Protein AF-A0A973EE34-F1 (afdb_monomer)

Nearest PDB structures (foldseek):
  8thi-assembly1_A  TM=5.415E-01  e=1.143E-03  Haemophilus influenzae Rd KW20
  8xok-assembly1_A  TM=2.326E-01  e=7.610E+00  Homo sapiens

Mean predicted aligned error: 7.91 Å

Solvent-accessible surface area (backbone atoms only — not comparable to full-atom values): 8219 Å² total; per-residue (Å²): 132,70,58,68,68,58,52,47,54,53,28,52,51,47,27,51,52,34,47,77,73,66,45,58,67,69,59,23,53,52,51,22,52,48,54,42,31,59,75,63,39,59,64,70,58,30,51,48,53,50,52,51,53,54,53,54,65,65,68,35,71,65,71,59,42,53,60,52,34,42,49,51,18,50,49,33,43,78,70,46,51,45,58,55,46,37,53,53,19,31,75,72,32,42,86,45,90,64,22,66,60,44,12,47,36,44,23,12,29,56,41,2,28,75,66,47,26,37,65,17,15,30,51,26,48,39,66,61,44,47,65,52,39,48,74,75,67,46,54,70,67,57,55,48,49,51,33,62,71,23,6,56,54,1,42,74,36,81,69,54,108

Radius of gyration: 23.91 Å; Cα contacts (8 Å, |Δi|>4): 179; chains: 1; bounding box: 55×34×61 Å

Sequence (161 aa):
MADPLNAAFVLFGIFFLLLFMGSPIAVAIVSSSLLVGIAYLPPETALFISTQKMFSGLDSFTLLAIPFFILAGDIMNKGGIAIRLIDLARLVGGRLPGSLAHTNVIANMLFGAISGSSIAAAAAVGGTMGPLQRKEGYAPDYAAAVNIASAPTGILIPPSG

pLDDT: mean 88.85, std 7.36, range [53.56, 97.0]

Foldseek 3Di:
DDDVVVLVCQLVVQLVVCVVVVHDNVCSNLVSLLVSLCVPDDPVVSVVVNVVVVVVVCVDPVVVVLVVLLVVLVCCLVVCVLVVLLVVLLVVQVVDVVSLLSSLLSSLLVCCLVSLDLSSSLNNSLVVSQVVCVVVPHDSVSSSVSSSVRNVNNCVDPPND

Structure (mmCIF, N/CA/C/O backbone):
data_AF-A0A973EE34-F1
#
_entry.id   AF-A0A973EE34-F1
#
loop_
_atom_site.group_PDB
_atom_site.id
_atom_site.type_symbol
_atom_site.label_atom_id
_atom_site.label_alt_id
_atom_site.label_comp_id
_atom_site.label_asym_id
_atom_site.label_entity_id
_atom_site.label_seq_id
_atom_site.pdbx_PDB_ins_code
_atom_site.Cartn_x
_atom_site.Cartn_y
_atom_site.Cartn_z
_atom_site.occupancy
_atom_site.B_iso_or_equiv
_atom_site.auth_seq_id
_atom_site.auth_comp_id
_atom_site.auth_asym_id
_atom_site.auth_atom_id
_atom_site.pdbx_PDB_model_num
ATOM 1 N N . MET A 1 1 ? 26.960 1.505 -36.659 1.00 53.72 1 MET A N 1
ATOM 2 C CA . MET A 1 1 ? 25.750 2.074 -36.032 1.00 53.72 1 MET A CA 1
ATOM 3 C C . MET A 1 1 ? 24.643 1.091 -36.354 1.00 53.72 1 MET A C 1
ATOM 5 O O . MET A 1 1 ? 24.417 0.864 -37.532 1.00 53.72 1 MET A O 1
ATOM 9 N N . ALA A 1 2 ? 24.127 0.356 -35.371 1.00 62.84 2 ALA A N 1
ATOM 10 C CA . ALA A 1 2 ? 23.192 -0.727 -35.660 1.00 62.84 2 ALA A CA 1
ATOM 11 C C . ALA A 1 2 ? 21.853 -0.160 -36.161 1.00 62.84 2 ALA A C 1
ATOM 13 O O . ALA A 1 2 ? 21.381 0.844 -35.626 1.00 62.84 2 ALA A O 1
ATOM 14 N N . ASP A 1 3 ? 21.269 -0.774 -37.193 1.00 82.19 3 ASP A N 1
ATOM 15 C CA . ASP A 1 3 ? 20.034 -0.275 -37.796 1.00 82.19 3 ASP A CA 1
ATOM 16 C C . ASP A 1 3 ? 18.885 -0.295 -36.773 1.00 82.19 3 ASP A C 1
ATOM 18 O O . ASP A 1 3 ? 18.581 -1.357 -36.214 1.00 82.19 3 ASP A O 1
ATOM 22 N N . PRO A 1 4 ? 18.199 0.837 -36.538 1.00 81.25 4 PRO A N 1
ATOM 23 C CA . PRO A 1 4 ? 17.138 0.926 -35.534 1.00 81.25 4 PRO A CA 1
ATOM 24 C C . PRO A 1 4 ? 15.956 -0.006 -35.835 1.00 81.25 4 PRO A C 1
ATOM 26 O O . PRO A 1 4 ? 15.305 -0.491 -34.911 1.00 81.25 4 PRO A O 1
ATOM 29 N N . LEU A 1 5 ? 15.713 -0.322 -37.113 1.00 86.25 5 LEU A N 1
ATOM 30 C CA . LEU A 1 5 ? 14.709 -1.312 -37.514 1.00 86.25 5 LEU A CA 1
ATOM 31 C C . LEU A 1 5 ? 15.061 -2.725 -37.026 1.00 86.25 5 LEU A C 1
ATOM 33 O O . LEU A 1 5 ? 14.196 -3.434 -36.517 1.00 86.25 5 LEU A O 1
ATOM 37 N N . ASN A 1 6 ? 16.331 -3.125 -37.138 1.00 89.06 6 ASN A N 1
ATOM 38 C CA . ASN A 1 6 ? 16.777 -4.449 -36.708 1.00 89.06 6 ASN A CA 1
ATOM 39 C C . ASN A 1 6 ? 16.702 -4.583 -35.184 1.00 89.06 6 ASN A C 1
ATOM 41 O O . ASN A 1 6 ? 16.224 -5.599 -34.684 1.00 89.06 6 ASN A O 1
ATOM 45 N N . ALA A 1 7 ? 17.091 -3.536 -34.448 1.00 88.44 7 ALA A N 1
ATOM 46 C CA . ALA A 1 7 ? 16.940 -3.497 -32.995 1.00 88.44 7 ALA A CA 1
ATOM 47 C C . ALA A 1 7 ? 15.472 -3.680 -32.568 1.00 88.44 7 ALA A C 1
ATOM 49 O O . ALA A 1 7 ? 15.186 -4.448 -31.650 1.00 88.44 7 ALA A O 1
ATOM 50 N N . ALA A 1 8 ? 14.532 -3.029 -33.265 1.00 90.12 8 ALA A N 1
ATOM 51 C CA . ALA A 1 8 ? 13.105 -3.151 -32.980 1.00 90.12 8 ALA A CA 1
ATOM 52 C C . ALA A 1 8 ? 12.577 -4.573 -33.231 1.00 90.12 8 ALA A C 1
ATOM 54 O O . ALA A 1 8 ? 11.881 -5.123 -32.377 1.00 90.12 8 ALA A O 1
ATOM 55 N N . PHE A 1 9 ? 12.932 -5.201 -34.357 1.00 93.56 9 PHE A N 1
ATOM 56 C CA . PHE A 1 9 ? 12.505 -6.576 -34.639 1.00 93.56 9 PHE A CA 1
ATOM 57 C C . PHE A 1 9 ?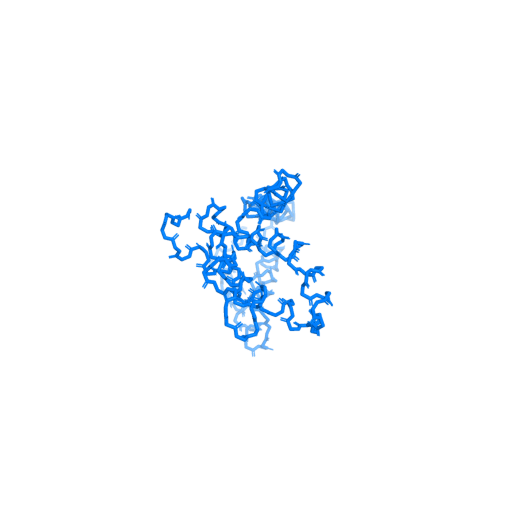 13.050 -7.580 -33.624 1.00 93.56 9 PHE A C 1
ATOM 59 O O . PHE A 1 9 ? 12.302 -8.446 -33.174 1.00 93.56 9 PHE A O 1
ATOM 66 N N . VAL A 1 10 ? 14.317 -7.447 -33.220 1.00 92.56 10 VAL A N 1
ATOM 67 C CA . VAL A 1 10 ? 14.899 -8.312 -32.185 1.00 92.56 10 VAL A CA 1
ATOM 68 C C . VAL A 1 10 ? 14.224 -8.076 -30.830 1.00 92.56 10 VAL A C 1
ATOM 70 O O . VAL A 1 10 ? 13.899 -9.043 -30.140 1.00 92.56 10 VAL A O 1
ATOM 73 N N . LEU A 1 11 ? 13.921 -6.822 -30.475 1.00 94.19 11 LEU A N 1
ATOM 74 C CA . LEU A 1 11 ? 13.219 -6.482 -29.232 1.00 94.19 11 LEU A CA 1
ATOM 75 C C . LEU A 1 11 ? 11.834 -7.120 -29.167 1.00 94.19 11 LEU A C 1
ATOM 77 O O . LEU A 1 11 ? 11.519 -7.819 -28.202 1.00 94.19 11 LEU A O 1
ATOM 81 N N . PHE A 1 12 ? 11.012 -6.894 -30.193 1.00 95.38 12 PHE A N 1
ATOM 82 C CA . PHE A 1 12 ? 9.662 -7.445 -30.241 1.00 95.38 12 PHE A CA 1
ATOM 83 C C . PHE A 1 12 ? 9.678 -8.969 -30.380 1.00 95.38 12 PHE A C 1
ATOM 85 O O . PHE A 1 12 ? 8.862 -9.636 -29.750 1.00 95.38 12 PHE A O 1
ATOM 92 N N . GLY A 1 13 ? 10.637 -9.531 -31.120 1.00 95.31 13 GLY A N 1
ATOM 93 C CA . GLY A 1 13 ? 10.824 -10.977 -31.231 1.00 95.31 13 GLY A CA 1
ATOM 94 C C . GLY A 1 13 ? 11.075 -11.639 -29.875 1.00 95.31 13 GLY A C 1
ATOM 95 O O . GLY A 1 13 ? 10.358 -12.569 -29.509 1.00 95.31 13 GLY A O 1
ATOM 96 N N . ILE A 1 14 ? 12.033 -11.124 -29.094 1.00 94.44 14 ILE A N 1
ATOM 97 C CA . ILE A 1 14 ? 12.331 -11.633 -27.744 1.00 94.44 14 ILE A CA 1
ATOM 98 C C . ILE A 1 14 ? 11.135 -11.426 -26.806 1.00 94.44 14 ILE A C 1
ATOM 100 O O . ILE A 1 14 ? 10.769 -12.334 -26.062 1.00 94.44 14 ILE A O 1
ATOM 104 N N . PHE A 1 15 ? 10.501 -10.252 -26.857 1.00 96.75 15 PHE A N 1
ATOM 105 C CA . PHE A 1 15 ? 9.341 -9.929 -26.025 1.00 96.75 15 PHE A CA 1
ATOM 106 C C . PHE A 1 15 ? 8.178 -10.908 -26.237 1.00 96.75 15 PHE A C 1
ATOM 108 O O . PHE A 1 15 ? 7.683 -11.494 -25.274 1.00 96.75 15 PHE A O 1
ATOM 115 N N . PHE A 1 16 ? 7.760 -11.125 -27.489 1.00 97.00 16 PHE A N 1
ATOM 116 C CA . PHE A 1 16 ? 6.657 -12.036 -27.789 1.00 97.00 16 PHE A CA 1
ATOM 117 C C . PHE A 1 16 ? 7.018 -13.489 -27.501 1.00 97.00 16 PHE A C 1
ATOM 119 O O . PHE A 1 16 ? 6.184 -14.219 -26.974 1.00 97.00 16 PHE A O 1
ATOM 126 N N . LEU A 1 17 ? 8.260 -13.903 -27.768 1.00 96.50 17 LEU A N 1
ATOM 127 C CA . LEU A 1 17 ? 8.727 -15.245 -27.428 1.00 96.50 17 LEU A CA 1
ATOM 128 C C . LEU A 1 17 ? 8.588 -15.517 -25.923 1.00 96.50 17 LEU A C 1
ATOM 130 O O . LEU A 1 17 ? 8.041 -16.548 -25.534 1.00 96.50 17 LEU A O 1
ATOM 134 N N . LEU A 1 18 ? 9.004 -14.574 -25.074 1.00 94.75 18 LEU A N 1
ATOM 135 C CA . LEU A 1 18 ? 8.876 -14.700 -23.619 1.00 94.75 18 LEU A CA 1
ATOM 136 C C . LEU A 1 18 ? 7.417 -14.725 -23.151 1.00 94.75 18 LEU A C 1
ATOM 138 O O . LEU A 1 18 ? 7.090 -15.480 -22.234 1.00 94.75 18 LEU A O 1
ATOM 142 N N . LEU A 1 19 ? 6.536 -13.948 -23.786 1.00 95.94 19 LEU A N 1
ATOM 143 C CA . LEU A 1 19 ? 5.099 -14.003 -23.503 1.00 95.94 19 LEU A CA 1
ATOM 144 C C . LEU A 1 19 ? 4.486 -15.353 -23.885 1.00 95.94 19 LEU A C 1
ATOM 146 O O . LEU A 1 19 ? 3.723 -15.912 -23.100 1.00 95.94 19 LEU A O 1
ATOM 150 N N . PHE A 1 20 ? 4.838 -15.909 -25.049 1.00 96.44 20 PHE A N 1
ATOM 151 C CA . PHE A 1 20 ? 4.352 -17.228 -25.470 1.00 96.44 20 PHE A CA 1
ATOM 152 C C . PHE A 1 20 ? 4.865 -18.360 -24.574 1.00 96.44 20 PHE A C 1
ATOM 154 O O . PHE A 1 20 ? 4.167 -19.353 -24.390 1.00 96.44 20 PHE A O 1
ATOM 161 N N . MET A 1 21 ? 6.040 -18.194 -23.962 1.00 95.19 21 MET A N 1
ATOM 162 C CA . MET A 1 21 ? 6.553 -19.103 -22.930 1.00 95.19 21 MET A CA 1
ATOM 163 C C . MET A 1 21 ? 5.853 -18.951 -21.566 1.00 95.19 21 MET A C 1
ATOM 165 O O . MET A 1 21 ? 6.183 -19.679 -20.633 1.00 95.19 21 MET A O 1
ATOM 169 N N . GLY A 1 22 ? 4.896 -18.026 -21.427 1.00 92.19 22 GLY A N 1
ATOM 170 C CA . GLY A 1 22 ? 4.142 -17.805 -20.190 1.00 92.19 22 GLY A CA 1
ATOM 171 C C . GLY A 1 22 ? 4.873 -16.958 -19.145 1.00 92.19 22 GLY A C 1
ATOM 172 O O . GLY A 1 22 ? 4.494 -16.971 -17.974 1.00 92.19 22 GLY A O 1
ATOM 173 N N . SER A 1 23 ? 5.920 -16.225 -19.536 1.00 92.94 23 SER A N 1
ATOM 174 C CA . SER A 1 23 ? 6.630 -15.319 -18.627 1.00 92.94 23 SER A CA 1
ATOM 175 C C . SER A 1 23 ? 5.735 -14.141 -18.206 1.00 92.94 23 SER A C 1
ATOM 177 O O . SER A 1 23 ? 4.994 -13.613 -19.043 1.00 92.94 23 SER A O 1
ATOM 179 N N . PRO A 1 24 ? 5.806 -13.664 -16.945 1.00 94.94 24 PRO A N 1
ATOM 180 C CA . PRO A 1 24 ? 5.137 -12.433 -16.540 1.00 94.94 24 PRO A CA 1
ATOM 181 C C . PRO A 1 24 ? 5.512 -11.259 -17.455 1.00 94.94 24 PRO A C 1
ATOM 183 O O . PRO A 1 24 ? 6.688 -11.050 -17.756 1.00 94.94 24 PRO A O 1
ATOM 186 N N . ILE A 1 25 ? 4.524 -10.442 -17.843 1.00 93.00 25 ILE A N 1
ATOM 187 C CA . ILE A 1 25 ? 4.699 -9.335 -18.806 1.00 93.00 25 ILE A CA 1
ATOM 188 C C . ILE A 1 25 ? 5.861 -8.413 -18.405 1.00 93.00 25 ILE A C 1
ATOM 190 O O . ILE A 1 25 ? 6.675 -8.038 -19.246 1.00 93.00 25 ILE A O 1
ATOM 194 N N . ALA A 1 26 ? 5.989 -8.096 -17.113 1.00 91.69 26 ALA A N 1
ATOM 195 C CA . ALA A 1 26 ? 7.075 -7.262 -16.599 1.00 91.69 26 ALA A CA 1
ATOM 196 C C . ALA A 1 26 ? 8.468 -7.853 -16.885 1.00 91.69 26 ALA A C 1
ATOM 198 O O . ALA A 1 26 ? 9.372 -7.132 -17.305 1.00 91.69 26 ALA A O 1
ATOM 199 N N . VAL A 1 27 ? 8.635 -9.169 -16.713 1.00 92.19 27 VAL A N 1
ATOM 200 C CA . VAL A 1 27 ? 9.900 -9.866 -16.988 1.00 92.19 27 VAL A CA 1
ATOM 201 C C . VAL A 1 27 ? 10.200 -9.832 -18.483 1.00 92.19 27 VAL A C 1
ATOM 203 O O . VAL A 1 27 ? 11.337 -9.555 -18.863 1.00 92.19 27 VAL A O 1
ATOM 206 N N . ALA A 1 28 ? 9.188 -10.045 -19.331 1.00 94.50 28 ALA A N 1
ATOM 207 C CA . ALA A 1 28 ? 9.335 -9.976 -20.783 1.00 94.50 28 ALA A CA 1
ATOM 208 C C . ALA A 1 28 ? 9.797 -8.586 -21.257 1.00 94.50 28 ALA A C 1
ATOM 210 O O . ALA A 1 28 ? 10.724 -8.502 -22.057 1.00 94.50 28 ALA A O 1
ATOM 211 N N . ILE A 1 29 ? 9.210 -7.505 -20.725 1.00 91.94 29 ILE A N 1
ATOM 212 C CA . ILE A 1 29 ? 9.590 -6.120 -21.061 1.00 91.94 29 ILE A CA 1
ATOM 213 C C . ILE A 1 29 ? 11.032 -5.822 -20.640 1.00 91.94 29 ILE A C 1
ATOM 215 O O . ILE A 1 29 ? 11.808 -5.282 -21.430 1.00 91.94 29 ILE A O 1
ATOM 219 N N . VAL A 1 30 ? 11.396 -6.151 -19.395 1.00 91.06 30 VAL A N 1
ATOM 220 C CA . VAL A 1 30 ? 12.723 -5.827 -18.851 1.00 91.06 30 VAL A CA 1
ATOM 221 C C . VAL A 1 30 ? 13.808 -6.588 -19.600 1.00 91.06 30 VAL A C 1
ATOM 223 O O . VAL A 1 30 ? 14.781 -5.989 -20.047 1.00 91.06 30 VAL A O 1
ATOM 226 N N . SER A 1 31 ? 13.636 -7.896 -19.772 1.00 91.12 31 SER A N 1
ATOM 227 C CA . SER A 1 31 ? 14.644 -8.740 -20.416 1.00 91.12 31 SER A CA 1
ATOM 228 C C . SER A 1 31 ? 14.806 -8.436 -21.906 1.00 91.12 31 SER A C 1
ATOM 230 O O . SER A 1 31 ? 15.945 -8.329 -22.356 1.00 91.12 31 SER A O 1
ATOM 232 N N . SER A 1 32 ? 13.722 -8.215 -22.663 1.00 93.12 32 SER A N 1
ATOM 233 C CA . SER A 1 32 ? 13.832 -7.841 -24.082 1.00 93.12 32 SER A CA 1
ATOM 234 C C . SER A 1 32 ? 14.539 -6.495 -24.262 1.00 93.12 32 SER A C 1
ATOM 236 O O . SER A 1 32 ? 15.424 -6.368 -25.109 1.00 93.12 32 SER A O 1
ATOM 238 N N . SER A 1 33 ? 14.213 -5.516 -23.415 1.00 90.38 33 SER A N 1
ATOM 239 C CA . SER A 1 33 ? 14.815 -4.180 -23.452 1.00 90.38 33 SER A CA 1
ATOM 240 C C . SER A 1 33 ? 16.292 -4.206 -23.054 1.00 90.38 33 SER A C 1
ATOM 242 O O . SER A 1 33 ? 17.111 -3.543 -23.689 1.00 90.38 33 SER A O 1
ATOM 244 N N . LEU A 1 34 ? 16.656 -4.994 -22.035 1.00 89.44 34 LEU A N 1
ATOM 245 C CA . LEU A 1 34 ? 18.035 -5.106 -21.556 1.00 89.44 34 LEU A CA 1
ATOM 246 C C . LEU A 1 34 ? 18.927 -5.843 -22.565 1.00 89.44 34 LEU A C 1
ATOM 248 O O . LEU A 1 34 ? 20.032 -5.388 -22.851 1.00 89.44 34 LEU A O 1
ATOM 252 N N . LEU A 1 35 ? 18.441 -6.951 -23.138 1.00 89.56 35 LEU A N 1
ATOM 253 C CA . LEU A 1 35 ? 19.187 -7.745 -24.121 1.00 89.56 35 LEU A CA 1
ATOM 254 C C . LEU A 1 35 ? 19.477 -6.942 -25.392 1.00 89.56 35 LEU A C 1
ATOM 256 O O . LEU A 1 35 ? 20.602 -6.958 -25.888 1.00 89.56 35 LEU A O 1
ATOM 260 N N . VAL A 1 36 ? 18.491 -6.193 -25.888 1.00 90.88 36 VAL A N 1
ATOM 261 C CA . VAL A 1 36 ? 18.685 -5.312 -27.047 1.00 90.88 36 VAL A CA 1
ATOM 262 C C . VAL A 1 36 ? 19.560 -4.116 -26.690 1.00 90.88 36 VAL A C 1
ATOM 264 O O . VAL A 1 36 ? 20.435 -3.758 -27.473 1.00 90.88 36 VAL A O 1
ATOM 267 N N . GLY A 1 37 ? 19.397 -3.544 -25.494 1.00 87.94 37 GLY A N 1
ATOM 268 C CA . GLY A 1 37 ? 20.261 -2.477 -24.992 1.00 87.94 37 GLY A CA 1
ATOM 269 C C . GLY A 1 37 ? 21.736 -2.881 -24.962 1.00 87.94 37 GLY A C 1
ATOM 270 O O . GLY A 1 37 ? 22.575 -2.141 -25.458 1.00 87.94 37 GLY A O 1
ATOM 271 N N . ILE A 1 38 ? 22.058 -4.075 -24.459 1.00 87.19 38 ILE A N 1
ATOM 272 C CA . ILE A 1 38 ? 23.439 -4.585 -24.410 1.00 87.19 38 ILE A CA 1
ATOM 273 C C . ILE A 1 38 ? 23.982 -4.894 -25.814 1.00 87.19 38 ILE A C 1
ATOM 275 O O . ILE A 1 38 ? 25.158 -4.661 -26.077 1.00 87.19 38 ILE A O 1
ATOM 279 N N . ALA A 1 39 ? 23.151 -5.424 -26.714 1.00 87.12 39 ALA A N 1
ATOM 280 C CA . ALA A 1 39 ? 23.602 -5.854 -28.038 1.00 87.12 39 ALA A CA 1
ATOM 281 C C . ALA A 1 39 ? 23.735 -4.709 -29.062 1.00 87.12 39 ALA A C 1
ATOM 283 O O . ALA A 1 39 ? 24.547 -4.812 -29.981 1.00 87.12 39 ALA A O 1
ATOM 284 N N . TYR A 1 40 ? 22.946 -3.635 -28.932 1.00 87.44 40 TYR A N 1
ATOM 285 C CA . TYR A 1 40 ? 22.830 -2.584 -29.956 1.00 87.44 40 TYR A CA 1
ATOM 286 C C . TYR A 1 40 ? 23.339 -1.203 -29.514 1.00 87.44 40 TYR A C 1
ATOM 288 O O . TYR A 1 40 ? 23.546 -0.345 -30.377 1.00 87.44 40 TYR A O 1
ATOM 296 N N . LEU A 1 41 ? 23.560 -0.961 -28.214 1.00 85.25 41 LEU A N 1
ATOM 297 C CA . LEU A 1 41 ? 24.151 0.284 -27.705 1.00 85.25 41 LEU A CA 1
ATOM 298 C C . LEU A 1 41 ? 25.584 0.054 -27.193 1.00 85.25 41 LEU A C 1
ATOM 300 O O . LEU A 1 41 ? 25.921 -1.052 -26.772 1.00 85.25 41 LEU A O 1
ATOM 304 N N . PRO A 1 42 ? 26.428 1.105 -27.162 1.00 88.38 42 PRO A N 1
ATOM 305 C CA . PRO A 1 42 ? 27.690 1.063 -26.433 1.00 88.38 42 PRO A CA 1
ATOM 306 C C . PRO A 1 42 ? 27.454 0.651 -24.968 1.00 88.38 42 PRO A C 1
ATOM 308 O O . PRO A 1 42 ? 26.510 1.166 -24.356 1.00 88.38 42 PRO A O 1
ATOM 311 N N . PRO A 1 43 ? 28.295 -0.221 -24.377 1.00 83.44 43 PRO A N 1
ATOM 312 C CA . PRO A 1 43 ? 28.082 -0.750 -23.025 1.00 83.44 43 PRO A CA 1
ATOM 313 C C . PRO A 1 43 ? 27.893 0.340 -21.965 1.00 83.44 43 PRO A C 1
ATOM 315 O O . PRO A 1 43 ? 27.025 0.242 -21.102 1.00 83.44 43 PRO A O 1
ATOM 318 N N . GLU A 1 44 ? 28.664 1.418 -22.072 1.00 85.81 44 GLU A N 1
ATOM 319 C CA . GLU A 1 44 ? 28.587 2.594 -21.205 1.00 85.81 44 GLU A CA 1
ATOM 320 C C . GLU A 1 44 ? 27.247 3.336 -21.313 1.00 85.81 44 GLU A C 1
ATOM 322 O O . GLU A 1 44 ? 26.644 3.685 -20.298 1.00 85.81 44 GLU A O 1
ATOM 327 N N . THR A 1 45 ? 26.712 3.497 -22.526 1.00 85.75 45 THR A N 1
ATOM 328 C CA . THR A 1 45 ? 25.396 4.110 -22.754 1.00 85.75 45 THR A CA 1
ATOM 329 C C . THR A 1 45 ? 24.261 3.193 -22.294 1.00 85.75 45 THR A C 1
ATOM 331 O O . THR A 1 45 ? 23.315 3.656 -21.658 1.00 85.75 45 THR A O 1
ATOM 334 N N . ALA A 1 46 ? 24.359 1.890 -22.571 1.00 84.56 46 ALA A N 1
ATOM 335 C CA . ALA A 1 46 ? 23.363 0.899 -22.170 1.00 84.56 46 ALA A CA 1
ATOM 336 C C . ALA A 1 46 ? 23.240 0.801 -20.640 1.00 84.56 46 ALA A C 1
ATOM 338 O O . ALA A 1 46 ? 22.128 0.824 -20.103 1.00 84.56 46 ALA A O 1
ATOM 339 N N . LEU A 1 47 ? 24.373 0.754 -19.930 1.00 85.19 47 LEU A N 1
ATOM 340 C CA . LEU A 1 47 ? 24.415 0.735 -18.466 1.00 85.19 47 LEU A CA 1
ATOM 341 C C . LEU A 1 47 ? 23.897 2.041 -17.863 1.00 85.19 47 LEU A C 1
ATOM 343 O O . LEU A 1 47 ? 23.117 2.003 -16.908 1.00 85.19 47 LEU A O 1
ATOM 347 N N . PHE A 1 48 ? 24.277 3.187 -18.435 1.00 88.25 48 PHE A N 1
ATOM 348 C CA . PHE A 1 48 ? 23.815 4.491 -17.967 1.00 88.25 48 PHE A CA 1
ATOM 349 C C . PHE A 1 48 ? 22.293 4.638 -18.093 1.00 88.25 48 PHE A C 1
ATOM 351 O O . PHE A 1 48 ? 21.626 4.947 -17.107 1.00 88.25 48 PHE A O 1
ATOM 358 N N . ILE A 1 49 ? 21.725 4.343 -19.269 1.00 87.44 49 ILE A N 1
ATOM 359 C CA . ILE A 1 49 ? 20.275 4.437 -19.509 1.00 87.44 49 ILE A CA 1
ATOM 360 C C . ILE A 1 49 ? 19.508 3.450 -18.624 1.00 87.44 49 ILE A C 1
ATOM 362 O O . ILE A 1 49 ? 18.489 3.820 -18.039 1.00 87.44 49 ILE A O 1
ATOM 366 N N . SER A 1 50 ? 19.997 2.213 -18.491 1.00 86.00 50 SER A N 1
ATOM 367 C CA . SER A 1 50 ? 19.356 1.196 -17.645 1.00 86.00 50 SER A CA 1
ATOM 368 C C . SER A 1 50 ? 19.312 1.645 -16.186 1.00 86.00 50 SER A C 1
ATOM 370 O O . SER A 1 50 ? 18.248 1.642 -15.568 1.00 86.00 50 SER A O 1
ATOM 372 N N . THR A 1 51 ? 20.441 2.128 -15.663 1.00 87.06 51 THR A N 1
ATOM 373 C CA . THR A 1 51 ? 20.543 2.65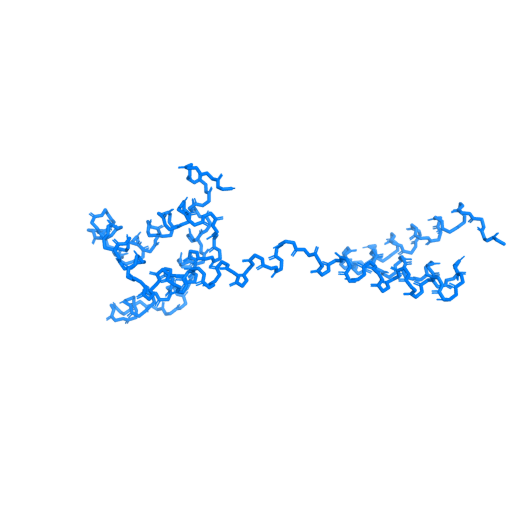1 -14.296 1.00 87.06 51 THR A CA 1
ATOM 374 C C . THR A 1 51 ? 19.621 3.854 -14.105 1.00 87.06 51 THR A C 1
ATOM 376 O O . THR A 1 51 ? 18.821 3.877 -13.173 1.00 87.06 51 THR A O 1
ATOM 379 N N . GLN A 1 52 ? 19.647 4.823 -15.024 1.00 88.75 52 GLN A N 1
ATOM 380 C CA . GLN A 1 52 ? 18.789 6.007 -14.966 1.00 88.75 52 GLN A CA 1
ATOM 381 C C . GLN A 1 52 ? 17.298 5.643 -14.962 1.00 88.75 52 GLN A C 1
ATOM 383 O O . GLN A 1 52 ? 16.530 6.215 -14.190 1.00 88.75 52 GLN A O 1
ATOM 388 N N . LYS A 1 53 ? 16.873 4.685 -15.795 1.00 85.75 53 LYS A N 1
ATOM 389 C CA . LYS A 1 53 ? 15.477 4.228 -15.845 1.00 85.75 53 LYS A CA 1
ATOM 390 C C . LYS A 1 53 ? 15.064 3.482 -14.580 1.00 85.75 53 LYS A C 1
ATOM 392 O O . LYS A 1 53 ? 13.944 3.686 -14.120 1.00 85.75 53 LYS A O 1
ATOM 397 N N . MET A 1 54 ? 15.957 2.690 -13.987 1.00 84.38 54 MET A N 1
ATOM 398 C CA . MET A 1 54 ? 15.712 2.056 -12.688 1.00 84.38 54 MET A CA 1
ATOM 399 C C . MET A 1 54 ? 15.538 3.102 -11.580 1.00 84.38 54 MET A C 1
ATOM 401 O O . MET A 1 54 ? 14.558 3.041 -10.844 1.00 84.38 54 MET A O 1
ATOM 405 N N . PHE A 1 55 ? 16.427 4.098 -11.500 1.00 85.31 55 PHE A N 1
ATOM 406 C CA . PHE A 1 55 ? 16.325 5.174 -10.506 1.00 85.31 55 PHE A CA 1
ATOM 407 C C . PHE A 1 55 ? 15.089 6.054 -10.711 1.00 85.31 55 PHE A C 1
ATOM 409 O O . PHE A 1 55 ? 14.382 6.341 -9.752 1.00 85.31 55 PHE A O 1
ATOM 416 N N . SER A 1 56 ? 14.771 6.423 -11.952 1.00 84.31 56 SER A N 1
ATOM 417 C CA . SER A 1 56 ? 13.554 7.182 -12.262 1.00 84.31 56 SER A CA 1
ATOM 418 C C . SER A 1 56 ? 12.276 6.401 -11.936 1.00 84.31 56 SER A C 1
ATOM 420 O O . SER A 1 56 ? 11.265 7.017 -11.627 1.00 84.31 56 SER A O 1
ATOM 422 N N . GLY A 1 57 ? 12.306 5.064 -11.981 1.00 76.31 57 GLY A N 1
ATOM 423 C CA . GLY A 1 57 ? 11.187 4.231 -11.534 1.00 76.31 57 GLY A CA 1
ATOM 424 C C . GLY A 1 57 ? 10.987 4.239 -10.014 1.00 76.31 57 GLY A C 1
ATOM 425 O O . GLY A 1 57 ? 9.865 4.054 -9.546 1.00 76.31 57 GLY A O 1
ATOM 426 N N . LEU A 1 58 ? 12.056 4.472 -9.245 1.00 79.06 58 LEU A N 1
ATOM 427 C CA 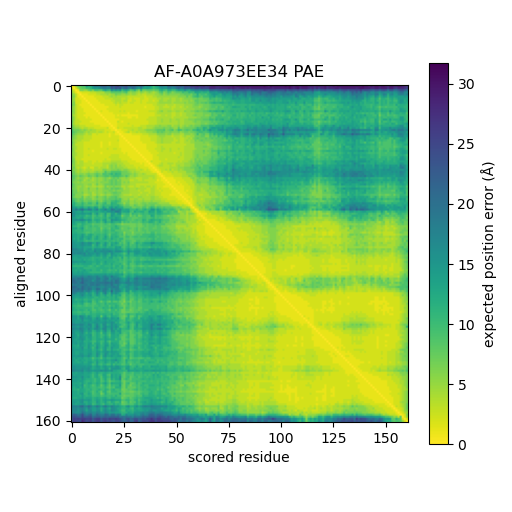. LEU A 1 58 ? 11.993 4.647 -7.790 1.00 79.06 58 LEU A CA 1
ATOM 428 C C . LEU A 1 58 ? 11.538 6.056 -7.393 1.00 79.06 58 LEU A C 1
ATOM 430 O O . LEU A 1 58 ? 10.988 6.234 -6.307 1.00 79.06 58 LEU A O 1
ATOM 434 N N . ASP A 1 59 ? 11.720 7.038 -8.274 1.00 75.25 59 ASP A N 1
ATOM 435 C CA . ASP A 1 59 ? 11.221 8.406 -8.115 1.00 75.25 59 ASP A CA 1
ATOM 436 C C . ASP A 1 59 ? 9.715 8.488 -8.427 1.00 75.25 59 ASP A C 1
ATOM 438 O O . ASP A 1 59 ? 9.256 9.157 -9.352 1.00 75.25 59 ASP A O 1
ATOM 442 N N . SER A 1 60 ? 8.927 7.713 -7.680 1.00 73.06 60 SER A N 1
ATOM 443 C CA . SER A 1 60 ? 7.472 7.678 -7.781 1.00 73.06 60 SER A CA 1
ATOM 444 C C . SER A 1 60 ? 6.851 8.323 -6.552 1.00 73.06 60 SER A C 1
ATOM 446 O O . SER A 1 60 ? 7.098 7.897 -5.419 1.00 73.06 60 SER A O 1
ATOM 448 N N . PHE A 1 61 ? 5.954 9.287 -6.780 1.00 74.81 61 PHE A N 1
ATOM 449 C CA . PHE A 1 61 ? 5.117 9.880 -5.734 1.00 74.81 61 PHE A CA 1
ATOM 450 C C . PHE A 1 61 ? 4.439 8.804 -4.875 1.00 74.81 61 PHE A C 1
ATOM 452 O O . PHE A 1 61 ? 4.319 8.972 -3.669 1.00 74.81 61 PHE A O 1
ATOM 459 N N . THR A 1 62 ? 4.073 7.659 -5.460 1.00 77.12 62 THR A N 1
ATOM 460 C CA . THR A 1 62 ? 3.453 6.538 -4.745 1.00 77.12 62 THR A CA 1
ATOM 461 C C . THR A 1 62 ? 4.366 5.930 -3.678 1.00 77.12 62 THR A C 1
ATOM 463 O O . THR A 1 62 ? 3.898 5.644 -2.576 1.00 77.12 62 THR A O 1
ATOM 466 N N . LEU A 1 63 ? 5.661 5.744 -3.969 1.00 82.06 63 LEU A N 1
ATOM 467 C CA . LEU A 1 63 ? 6.614 5.154 -3.018 1.00 82.06 63 LEU A CA 1
ATOM 468 C C . LEU A 1 63 ? 6.836 6.060 -1.806 1.00 82.06 63 LEU A C 1
ATOM 470 O O . LEU A 1 63 ? 6.966 5.563 -0.690 1.00 82.06 63 LEU A O 1
ATOM 474 N N . LEU A 1 64 ? 6.827 7.376 -2.021 1.00 84.12 64 LEU A N 1
ATOM 475 C CA . LEU A 1 64 ? 6.894 8.377 -0.960 1.00 84.12 64 LEU A CA 1
ATOM 476 C C . LEU A 1 64 ? 5.543 8.539 -0.238 1.00 84.12 64 LEU A C 1
ATOM 478 O O . LEU A 1 64 ? 5.504 8.727 0.976 1.00 84.12 64 LEU A O 1
ATOM 482 N N . ALA A 1 65 ? 4.426 8.400 -0.949 1.00 83.12 65 ALA A N 1
ATOM 483 C CA . ALA A 1 65 ? 3.086 8.544 -0.393 1.00 83.12 65 ALA A CA 1
ATOM 484 C C . ALA A 1 65 ? 2.749 7.455 0.636 1.00 83.12 65 ALA A C 1
ATOM 486 O O . ALA A 1 65 ? 2.184 7.775 1.677 1.00 83.12 65 ALA A O 1
ATOM 487 N N . ILE A 1 66 ? 3.117 6.187 0.400 1.00 85.50 66 ILE A N 1
ATOM 488 C CA . ILE A 1 66 ? 2.846 5.075 1.335 1.00 85.50 66 ILE A CA 1
ATOM 489 C C . ILE A 1 66 ? 3.339 5.373 2.769 1.00 85.50 66 ILE A C 1
ATOM 491 O O . ILE A 1 66 ? 2.513 5.346 3.686 1.00 85.50 66 ILE A O 1
ATOM 495 N N . PRO A 1 67 ? 4.630 5.678 3.014 1.00 88.00 67 PRO A N 1
ATOM 496 C CA . PRO A 1 67 ? 5.122 5.944 4.362 1.00 88.00 67 PRO A CA 1
ATOM 497 C C . PRO A 1 67 ? 4.516 7.212 4.969 1.00 88.00 67 PRO A C 1
ATOM 499 O O . PRO A 1 67 ? 4.187 7.201 6.153 1.00 88.00 67 PRO A O 1
ATOM 502 N N . PHE A 1 68 ? 4.301 8.277 4.189 1.00 88.25 68 PHE A N 1
ATOM 503 C CA . PHE A 1 68 ? 3.661 9.490 4.708 1.00 88.25 68 PHE A CA 1
ATOM 504 C C . PHE A 1 68 ? 2.190 9.277 5.072 1.00 88.25 68 PHE A C 1
ATOM 506 O O . PHE A 1 68 ? 1.737 9.800 6.088 1.00 88.25 68 PHE A O 1
ATOM 513 N N . PHE A 1 69 ? 1.454 8.465 4.314 1.00 86.44 69 PHE A N 1
ATOM 514 C CA . PHE A 1 69 ? 0.076 8.100 4.633 1.00 86.44 69 PHE A CA 1
ATOM 515 C C . PHE A 1 69 ? -0.020 7.215 5.877 1.00 86.44 69 PHE A C 1
ATOM 517 O O . PHE A 1 69 ? -0.898 7.430 6.713 1.00 86.44 69 PHE A O 1
ATOM 524 N N . ILE A 1 70 ? 0.905 6.267 6.046 1.00 86.56 70 ILE A N 1
ATOM 525 C CA . ILE A 1 70 ? 1.000 5.467 7.275 1.00 86.56 70 ILE A CA 1
ATOM 526 C C . ILE A 1 70 ? 1.335 6.368 8.469 1.00 86.56 70 ILE A C 1
ATOM 528 O O . ILE A 1 70 ? 0.689 6.265 9.511 1.00 86.56 70 ILE A O 1
ATOM 532 N N . LEU A 1 71 ? 2.297 7.282 8.314 1.00 89.75 71 LEU A N 1
ATOM 533 C CA . LEU A 1 71 ? 2.669 8.239 9.356 1.00 89.75 71 LEU A CA 1
ATOM 534 C C . LEU A 1 71 ? 1.494 9.150 9.732 1.00 89.75 71 LEU A C 1
ATOM 536 O O . LEU A 1 71 ? 1.234 9.350 10.915 1.00 89.75 71 LEU A O 1
ATOM 540 N N . ALA A 1 72 ? 0.754 9.669 8.750 1.00 86.19 72 ALA A N 1
ATOM 541 C CA . ALA A 1 72 ? -0.453 10.453 8.994 1.00 86.19 72 ALA A CA 1
ATOM 542 C C . ALA A 1 72 ? -1.499 9.638 9.772 1.00 86.19 72 ALA A C 1
ATOM 544 O O . ALA A 1 72 ? -2.063 10.138 10.745 1.00 86.19 72 ALA A O 1
ATOM 545 N N . GLY A 1 73 ? -1.700 8.368 9.406 1.00 84.31 73 GLY A N 1
ATOM 546 C CA . GLY A 1 73 ? -2.561 7.445 10.145 1.00 84.31 73 GLY A CA 1
ATOM 547 C C . GLY A 1 73 ? -2.124 7.249 11.602 1.00 84.31 73 GLY A C 1
ATOM 548 O O . GLY A 1 73 ? -2.952 7.321 12.511 1.00 84.31 73 GLY A O 1
ATOM 549 N N . ASP A 1 74 ? -0.824 7.076 11.848 1.00 86.94 74 ASP A N 1
ATOM 550 C CA . ASP A 1 74 ? -0.267 6.940 13.201 1.00 86.94 74 ASP A CA 1
ATOM 551 C C . ASP A 1 74 ? -0.412 8.230 14.030 1.00 86.94 74 ASP A C 1
ATOM 553 O O . ASP A 1 74 ? -0.789 8.180 15.204 1.00 86.94 74 ASP A O 1
ATOM 557 N N . ILE A 1 75 ? -0.208 9.402 13.416 1.00 89.38 75 ILE A N 1
ATOM 558 C CA . ILE A 1 75 ? -0.462 10.703 14.053 1.00 89.38 75 ILE A CA 1
ATOM 559 C C . ILE A 1 75 ? -1.942 10.834 14.430 1.00 89.38 7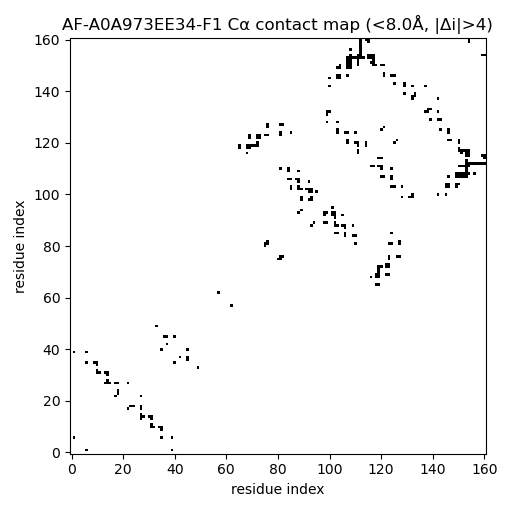5 ILE A C 1
ATOM 561 O O . ILE A 1 75 ? -2.252 11.245 15.547 1.00 89.38 75 ILE A O 1
ATOM 565 N N . MET A 1 76 ? -2.868 10.449 13.547 1.00 87.44 76 MET A N 1
ATOM 566 C CA . MET A 1 76 ? -4.308 10.488 13.829 1.00 87.44 76 MET A CA 1
ATOM 567 C C . MET A 1 76 ? -4.718 9.517 14.945 1.00 87.44 76 MET A C 1
ATOM 569 O O . MET A 1 76 ? -5.598 9.851 15.745 1.00 87.44 76 MET A O 1
ATOM 573 N N . ASN A 1 77 ? -4.073 8.349 15.035 1.00 85.88 77 A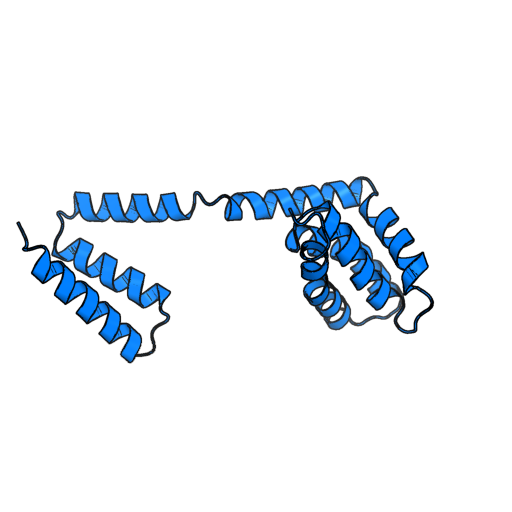SN A N 1
ATOM 574 C CA . ASN A 1 77 ? -4.247 7.410 16.145 1.00 85.88 77 ASN A CA 1
ATOM 575 C C . ASN A 1 77 ? -3.777 8.024 17.469 1.00 85.88 77 ASN A C 1
ATOM 577 O O . ASN A 1 77 ? -4.550 8.091 18.426 1.00 85.88 77 ASN A O 1
ATOM 581 N N . LYS A 1 78 ? -2.537 8.527 17.521 1.00 87.69 78 LYS A N 1
ATOM 582 C CA . LYS A 1 78 ? -1.952 9.125 18.736 1.00 87.69 78 LYS A CA 1
ATOM 583 C C . LYS A 1 78 ? -2.647 10.420 19.158 1.00 87.69 78 LYS A C 1
ATOM 585 O O . LYS A 1 78 ? -2.784 10.676 20.349 1.00 87.69 78 LYS A O 1
ATOM 590 N N . GLY A 1 79 ? -3.123 11.209 18.199 1.00 88.94 79 GLY A N 1
ATOM 591 C CA . GLY A 1 79 ? -3.904 12.426 18.432 1.00 88.94 79 GLY A CA 1
ATOM 592 C C . GLY A 1 79 ? -5.360 12.172 18.840 1.00 88.94 79 GLY A C 1
ATOM 593 O O . GLY A 1 79 ? -6.088 13.120 19.126 1.00 88.94 79 GLY A O 1
ATOM 594 N N . GLY A 1 80 ? -5.812 10.913 18.857 1.00 88.00 80 GLY A N 1
ATOM 595 C CA . GLY A 1 80 ? -7.169 10.540 19.259 1.00 88.00 80 GLY A CA 1
ATOM 596 C C . GLY A 1 80 ? -8.254 10.860 18.224 1.00 88.00 80 GLY A C 1
ATOM 597 O O . GLY A 1 80 ? -9.440 10.764 18.533 1.00 88.00 80 GLY A O 1
ATOM 598 N N . ILE A 1 81 ? -7.891 11.226 16.993 1.00 89.44 81 ILE A N 1
ATOM 599 C CA . ILE A 1 81 ? -8.863 11.450 15.912 1.00 89.44 81 ILE A CA 1
ATOM 600 C C . ILE A 1 81 ? -9.474 10.114 15.484 1.00 89.44 81 ILE A C 1
ATOM 602 O O . ILE A 1 81 ? -10.692 10.009 15.352 1.00 89.44 81 ILE A O 1
ATOM 606 N N . ALA A 1 82 ? -8.645 9.078 15.333 1.00 87.81 82 ALA A N 1
ATOM 607 C CA . ALA A 1 82 ? -9.104 7.763 14.897 1.00 87.81 82 ALA A CA 1
ATOM 608 C C . ALA A 1 82 ? -10.141 7.156 15.856 1.00 87.81 82 ALA A C 1
ATOM 610 O O . ALA A 1 82 ? -11.177 6.671 15.409 1.00 87.81 82 ALA A O 1
ATOM 611 N N . ILE A 1 83 ? -9.911 7.247 17.174 1.00 89.56 83 ILE A N 1
ATOM 612 C CA . ILE A 1 83 ? -10.867 6.736 18.166 1.00 89.56 83 ILE A CA 1
ATOM 613 C C . ILE A 1 83 ? -12.187 7.519 18.136 1.00 89.56 83 ILE A C 1
ATOM 615 O O . ILE A 1 83 ? -13.246 6.906 18.147 1.00 89.56 83 ILE A O 1
ATOM 619 N N . ARG A 1 84 ? -12.149 8.851 17.971 1.00 91.94 84 ARG A N 1
ATOM 620 C CA . ARG A 1 84 ? -13.365 9.677 17.846 1.00 91.94 84 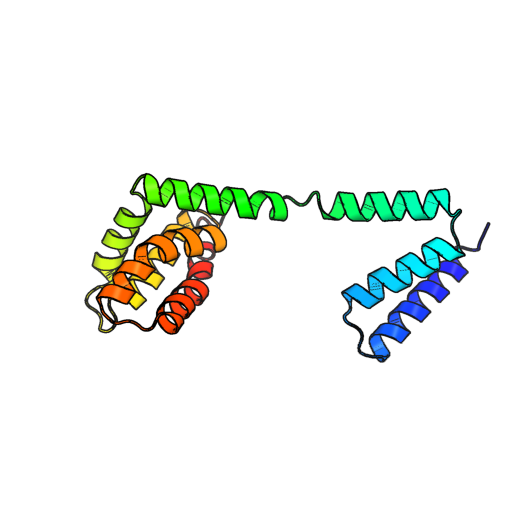ARG A CA 1
ATOM 621 C C . ARG A 1 84 ? -14.187 9.320 16.607 1.00 91.94 84 ARG A C 1
ATOM 623 O O . ARG A 1 84 ? -15.413 9.298 16.674 1.00 91.94 84 ARG A O 1
ATOM 630 N N . LEU A 1 85 ? -13.528 9.028 15.483 1.00 90.88 85 LEU A N 1
ATOM 631 C CA . LEU A 1 85 ? -14.199 8.563 14.264 1.00 90.88 85 LEU A CA 1
ATOM 632 C C . LEU A 1 85 ? -14.801 7.166 14.442 1.00 90.88 85 LEU A C 1
ATOM 634 O O . LEU A 1 85 ? -15.905 6.913 13.965 1.00 90.88 85 LEU A O 1
ATOM 638 N N . ILE A 1 86 ? -14.110 6.275 15.153 1.00 91.69 86 ILE A N 1
ATOM 639 C CA . ILE A 1 86 ? -14.630 4.949 15.500 1.00 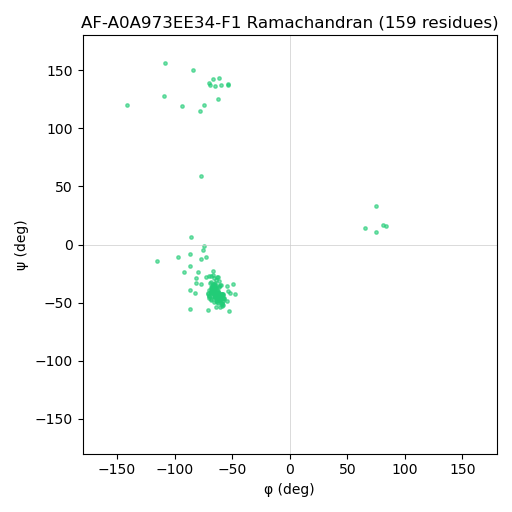91.69 86 ILE A CA 1
ATOM 640 C C . ILE A 1 86 ? -15.852 5.062 16.414 1.00 91.69 86 ILE A C 1
ATOM 642 O O . ILE A 1 86 ? -16.846 4.380 16.176 1.00 91.69 86 ILE A O 1
ATOM 646 N N . ASP A 1 87 ? -15.820 5.937 17.416 1.00 93.06 87 ASP A N 1
ATOM 647 C CA . ASP A 1 87 ? -16.959 6.166 18.305 1.00 93.06 87 ASP A CA 1
ATOM 648 C C . ASP A 1 87 ? -18.164 6.707 17.526 1.00 93.06 87 ASP A C 1
ATOM 650 O O . ASP A 1 87 ? -19.282 6.221 17.699 1.00 93.06 87 ASP A O 1
ATOM 654 N N . LEU A 1 88 ? -17.934 7.633 16.588 1.00 93.38 88 LEU A N 1
ATOM 655 C CA . LEU A 1 88 ? -18.968 8.111 15.669 1.00 93.38 88 LEU A CA 1
ATOM 656 C C . LEU A 1 88 ? -19.531 6.973 14.804 1.00 93.38 88 LEU A C 1
ATOM 658 O O . LEU A 1 88 ? -20.747 6.809 14.708 1.00 93.38 88 LEU A O 1
ATOM 662 N N . ALA A 1 89 ? -18.664 6.148 14.213 1.00 93.56 89 ALA A N 1
ATOM 663 C CA . ALA A 1 89 ? -19.069 4.983 13.431 1.00 93.56 89 ALA A CA 1
ATOM 664 C C . ALA A 1 89 ? -19.884 3.984 14.269 1.00 93.56 89 ALA A C 1
ATOM 666 O O . ALA A 1 89 ? -20.841 3.382 13.773 1.00 93.56 89 ALA A O 1
ATOM 667 N N . ARG A 1 90 ? -19.551 3.842 15.556 1.00 92.06 90 ARG A N 1
ATOM 668 C CA . ARG A 1 90 ? -20.238 2.949 16.492 1.00 92.06 90 ARG A CA 1
ATOM 669 C C . ARG A 1 90 ? -21.648 3.433 16.811 1.00 92.06 90 ARG A C 1
ATOM 671 O O . ARG A 1 90 ? -22.535 2.602 16.983 1.00 92.06 90 ARG A O 1
ATOM 678 N N . LEU A 1 91 ? -21.887 4.745 16.837 1.00 92.94 91 LEU A N 1
ATOM 679 C CA . LEU A 1 91 ? -23.242 5.292 16.983 1.00 92.94 91 LEU A CA 1
ATOM 680 C C . LEU A 1 91 ? -24.158 4.880 15.820 1.00 92.94 91 LEU A C 1
ATOM 682 O O . LEU A 1 91 ? -25.355 4.690 16.028 1.00 92.94 91 LEU A O 1
ATOM 686 N N . VAL A 1 92 ? -23.595 4.703 14.621 1.00 91.00 92 VAL A N 1
ATOM 687 C CA . VAL A 1 92 ? -24.339 4.323 13.412 1.00 91.00 92 VAL A CA 1
ATOM 688 C C . VAL A 1 92 ? -24.483 2.803 13.293 1.00 91.00 92 VAL A C 1
ATOM 690 O O . VAL A 1 92 ? -25.595 2.291 13.187 1.00 91.00 92 VAL A O 1
ATOM 693 N N . GLY A 1 93 ? -23.369 2.064 13.320 1.00 85.25 93 GLY A N 1
ATOM 694 C CA . GLY A 1 93 ? -23.341 0.619 13.051 1.00 85.25 93 GLY A CA 1
ATOM 695 C C . GLY A 1 93 ? -23.359 -0.282 14.288 1.00 85.25 93 GLY A C 1
ATOM 696 O O . GLY A 1 93 ? -23.532 -1.493 14.164 1.00 85.25 93 GLY A O 1
ATOM 697 N N . GLY A 1 94 ? -23.187 0.270 15.491 1.00 87.12 94 GLY A N 1
ATOM 698 C CA . GLY A 1 94 ? -22.916 -0.510 16.703 1.00 87.12 94 GLY A CA 1
ATOM 699 C C . GLY A 1 94 ? -24.102 -1.297 17.268 1.00 87.12 94 GLY A C 1
ATOM 700 O O . GLY A 1 94 ? -23.905 -2.122 18.155 1.00 87.12 94 GLY A O 1
ATOM 701 N N . ARG A 1 95 ? -25.325 -1.062 16.776 1.00 88.31 95 ARG A N 1
ATOM 702 C CA . ARG A 1 95 ? -26.545 -1.766 17.226 1.00 88.31 95 ARG A CA 1
ATOM 703 C C . ARG A 1 95 ? -26.789 -3.083 16.482 1.00 88.31 95 ARG A C 1
ATOM 705 O O . ARG A 1 95 ? -27.696 -3.823 16.851 1.00 88.31 95 ARG A O 1
ATOM 712 N N . LEU A 1 96 ? -26.013 -3.356 15.434 1.00 89.31 96 LEU A N 1
ATOM 713 C CA . LEU A 1 96 ? -26.122 -4.566 14.624 1.00 89.31 96 LEU A CA 1
ATOM 714 C C . LEU A 1 96 ? -25.346 -5.733 15.265 1.00 89.31 96 LEU A C 1
ATOM 716 O O . LEU A 1 96 ? -24.336 -5.497 15.936 1.00 89.31 96 LEU A O 1
ATOM 720 N N . PRO A 1 97 ? -25.773 -6.995 15.059 1.00 85.06 97 PRO A N 1
ATOM 721 C CA . PRO A 1 97 ? -24.958 -8.155 15.415 1.00 85.06 97 PRO A CA 1
ATOM 722 C C . PRO A 1 97 ? -23.633 -8.106 14.639 1.00 85.06 97 PRO A C 1
ATOM 724 O O . PRO A 1 97 ? -23.615 -7.759 13.463 1.00 85.06 97 PRO A O 1
ATOM 727 N N . GLY A 1 98 ? -22.510 -8.408 15.294 1.00 87.62 98 GLY A N 1
ATOM 728 C CA . GLY A 1 98 ? -21.190 -8.143 14.703 1.00 87.62 98 GLY A CA 1
ATOM 729 C C . GLY A 1 98 ? -20.815 -6.652 14.719 1.00 87.62 98 GLY A C 1
ATOM 730 O O . GLY A 1 98 ? -20.162 -6.155 13.801 1.00 87.62 98 GLY A O 1
ATOM 731 N N . SER A 1 99 ? -21.259 -5.926 15.749 1.00 91.56 99 SER A N 1
ATOM 732 C CA . SER A 1 99 ? -21.186 -4.465 15.881 1.00 91.56 99 SER A CA 1
ATOM 733 C C . SER A 1 99 ? -19.815 -3.865 15.554 1.00 91.56 99 SER A C 1
ATOM 735 O O . SER A 1 99 ? -19.743 -2.859 14.846 1.00 91.56 99 SER A O 1
ATOM 737 N N . LEU A 1 100 ? -18.714 -4.478 16.002 1.00 92.69 100 LEU A N 1
ATOM 738 C CA . LEU A 1 100 ? -17.361 -3.990 15.722 1.00 92.69 100 LEU A CA 1
ATOM 739 C C . LEU A 1 100 ? -16.924 -4.206 14.272 1.00 92.69 100 LEU A C 1
ATOM 741 O O . LEU A 1 100 ? -16.113 -3.431 13.771 1.00 92.69 100 LEU A O 1
ATOM 745 N N . ALA A 1 101 ? -17.443 -5.217 13.574 1.00 93.88 101 ALA A N 1
ATOM 746 C CA . ALA A 1 101 ? -17.173 -5.395 12.148 1.00 93.88 101 ALA A CA 1
ATOM 747 C C . ALA A 1 101 ? -17.870 -4.305 11.325 1.00 93.88 101 ALA A C 1
ATOM 749 O O . ALA A 1 101 ? -17.232 -3.649 10.507 1.00 93.88 101 ALA A O 1
ATOM 750 N N . HIS A 1 102 ? -19.146 -4.029 11.607 1.00 94.56 102 HIS A N 1
ATOM 751 C CA . HIS A 1 102 ? -19.867 -2.926 10.963 1.00 94.56 102 HIS A CA 1
ATOM 752 C C . HIS A 1 102 ? -19.264 -1.560 11.303 1.00 94.56 102 HIS A C 1
ATOM 754 O O . HIS A 1 102 ? -19.105 -0.713 10.427 1.00 94.56 102 HIS A O 1
ATOM 760 N N . THR A 1 103 ? -18.864 -1.367 12.561 1.00 94.81 103 THR A N 1
ATOM 761 C CA . THR A 1 103 ? -18.167 -0.150 12.994 1.00 94.81 103 THR A CA 1
ATOM 762 C C . THR A 1 103 ? -16.835 0.008 12.263 1.00 94.81 103 THR A C 1
ATOM 764 O O . THR A 1 103 ? -16.519 1.115 11.848 1.00 94.81 103 THR A O 1
ATOM 767 N N . ASN A 1 104 ? -16.074 -1.074 12.054 1.00 94.75 104 ASN A N 1
ATOM 768 C CA . ASN A 1 104 ? -14.835 -1.048 11.273 1.00 94.75 104 ASN A CA 1
ATOM 769 C C . ASN A 1 104 ? -15.091 -0.550 9.842 1.00 94.75 104 ASN A C 1
ATOM 771 O O . ASN A 1 104 ? -14.423 0.380 9.399 1.00 94.75 104 ASN A O 1
ATOM 775 N N . VAL A 1 105 ? -16.108 -1.097 9.167 1.00 95.00 105 VAL A N 1
ATOM 776 C CA . VAL A 1 105 ? -16.467 -0.691 7.800 1.00 95.00 105 VAL A CA 1
ATOM 777 C C . VAL A 1 105 ? -16.795 0.801 7.735 1.00 95.00 105 VAL A C 1
ATOM 779 O O . VAL A 1 105 ? -16.222 1.524 6.925 1.00 95.00 105 VAL A O 1
ATOM 782 N N . ILE A 1 106 ? -17.672 1.282 8.620 1.00 94.62 106 ILE A N 1
ATOM 783 C CA . ILE A 1 106 ? -18.085 2.693 8.645 1.00 94.62 106 ILE A CA 1
ATOM 784 C C . ILE A 1 106 ? -16.914 3.602 9.050 1.00 94.62 106 ILE A C 1
ATOM 786 O O . ILE A 1 106 ? -16.745 4.684 8.493 1.00 94.62 106 ILE A O 1
ATOM 790 N N . ALA A 1 107 ? -16.066 3.171 9.984 1.00 94.31 107 ALA A N 1
ATOM 791 C CA . ALA A 1 107 ? -14.876 3.921 10.372 1.00 94.31 107 ALA A CA 1
ATOM 792 C C . ALA A 1 107 ? -13.885 4.040 9.206 1.00 94.31 107 ALA A C 1
ATOM 794 O O . ALA A 1 107 ? -13.367 5.128 8.974 1.00 94.31 107 ALA A O 1
ATOM 795 N N . ASN A 1 108 ? -13.666 2.970 8.435 1.00 94.50 108 ASN A N 1
ATOM 796 C CA . ASN A 1 108 ? -12.832 2.998 7.231 1.00 94.50 108 ASN A CA 1
ATOM 797 C C . ASN A 1 108 ? -13.420 3.888 6.130 1.00 94.50 108 ASN A C 1
ATOM 799 O O . ASN A 1 108 ? -12.669 4.598 5.463 1.00 94.50 108 ASN A O 1
ATOM 803 N N . MET A 1 109 ? -14.747 3.917 5.983 1.00 93.44 109 MET A N 1
ATOM 804 C CA . MET A 1 109 ? -15.431 4.860 5.095 1.00 93.44 109 MET A CA 1
ATOM 805 C C . MET A 1 109 ? -15.133 6.313 5.486 1.00 93.44 109 MET A C 1
ATOM 807 O O . MET A 1 109 ? -14.661 7.090 4.660 1.00 93.44 109 MET A O 1
ATOM 811 N N . LEU A 1 110 ? -15.347 6.670 6.756 1.00 92.19 110 LEU A N 1
ATOM 812 C CA . LEU A 1 110 ? -15.125 8.029 7.260 1.00 92.19 110 LEU A CA 1
ATOM 813 C C . LEU A 1 110 ? -13.648 8.430 7.205 1.00 92.19 110 LEU A C 1
ATOM 815 O O . LEU A 1 110 ? -13.308 9.523 6.759 1.00 92.19 110 LEU A O 1
ATOM 819 N N . PHE A 1 111 ? -12.761 7.542 7.650 1.00 90.94 111 PHE A N 1
ATOM 820 C CA . PHE A 1 111 ? -11.330 7.810 7.685 1.00 90.94 111 PHE A CA 1
ATOM 821 C C . PHE A 1 111 ? -10.757 7.917 6.271 1.00 90.94 111 PHE A C 1
ATOM 823 O O . PHE A 1 111 ? -9.989 8.835 5.989 1.00 90.94 111 PHE A O 1
ATOM 830 N N . GLY A 1 112 ? -11.137 7.011 5.367 1.00 89.94 112 GLY A N 1
ATOM 831 C CA . GLY A 1 112 ? -10.695 7.040 3.975 1.00 89.94 112 GLY A CA 1
ATOM 832 C C . GLY A 1 112 ? -11.193 8.275 3.221 1.00 89.94 112 GLY A C 1
ATOM 833 O O . GLY A 1 112 ? -10.412 8.850 2.473 1.00 89.94 112 GLY A O 1
ATOM 834 N N . ALA A 1 113 ? -12.420 8.740 3.484 1.00 89.31 113 ALA A N 1
ATOM 835 C CA . ALA A 1 113 ? -12.954 9.967 2.881 1.00 89.31 113 ALA A CA 1
ATOM 836 C C . ALA A 1 113 ? -12.182 11.225 3.315 1.00 89.31 113 ALA A C 1
ATOM 838 O O . ALA A 1 113 ? -11.996 12.150 2.534 1.00 89.31 113 ALA A O 1
ATOM 839 N N . ILE A 1 114 ? -11.706 11.263 4.564 1.00 86.69 114 ILE A N 1
ATOM 840 C CA . ILE A 1 114 ? -10.940 12.403 5.095 1.00 86.69 114 ILE A CA 1
ATOM 841 C C . ILE A 1 114 ? -9.464 12.329 4.681 1.00 86.69 114 ILE A C 1
ATOM 843 O O . ILE A 1 114 ? -8.847 13.345 4.374 1.00 86.69 114 ILE A O 1
ATOM 847 N N . SER A 1 115 ? -8.878 11.131 4.724 1.00 84.94 115 SER A N 1
ATOM 848 C CA . SER A 1 115 ? -7.444 10.918 4.480 1.00 84.94 115 SER A CA 1
ATOM 849 C C . SER A 1 115 ? -7.078 10.731 3.008 1.00 84.94 115 SER A C 1
ATOM 851 O O . SER A 1 115 ? -5.899 10.832 2.674 1.00 84.94 115 SER A O 1
ATOM 853 N N . GLY A 1 116 ? -8.047 10.406 2.144 1.00 85.88 116 GLY A N 1
ATOM 854 C CA . GLY A 1 116 ? -7.824 10.111 0.726 1.00 85.88 116 GLY A CA 1
ATOM 855 C C . GLY A 1 116 ? -6.986 8.852 0.467 1.00 85.88 116 GLY A C 1
ATOM 856 O O . GLY A 1 116 ? -6.487 8.665 -0.638 1.00 85.88 116 GLY A O 1
ATOM 857 N N . SER A 1 117 ? -6.778 7.990 1.471 1.00 87.56 117 SER A N 1
ATOM 858 C CA . SER A 1 117 ? -5.853 6.856 1.370 1.00 87.56 117 SER A CA 1
ATOM 859 C C . SER A 1 117 ? -6.384 5.603 2.056 1.00 87.56 117 SER A C 1
ATOM 861 O O . SER A 1 117 ? -6.566 5.557 3.274 1.00 87.56 117 SER A O 1
ATOM 863 N N . SER A 1 118 ? -6.555 4.530 1.279 1.00 90.00 118 SER A N 1
ATOM 864 C CA . SER A 1 118 ? -6.958 3.218 1.799 1.00 90.00 118 SER A CA 1
ATOM 865 C C . SER A 1 118 ? -5.890 2.618 2.704 1.00 90.00 118 SER A C 1
ATOM 867 O O . SER A 1 118 ? -6.206 1.942 3.676 1.00 90.00 118 SER A O 1
ATOM 869 N N . ILE A 1 119 ? -4.613 2.873 2.409 1.00 88.56 119 ILE A N 1
ATOM 870 C CA . ILE A 1 119 ? -3.501 2.344 3.205 1.00 88.56 119 ILE A CA 1
ATOM 871 C C . ILE A 1 119 ? -3.456 3.056 4.562 1.00 88.56 119 ILE A C 1
ATOM 873 O O . ILE A 1 119 ? -3.324 2.391 5.591 1.00 88.56 119 ILE A O 1
ATOM 877 N N . ALA A 1 120 ? -3.637 4.385 4.582 1.00 89.12 120 ALA A N 1
ATOM 878 C CA . ALA A 1 120 ? -3.744 5.148 5.827 1.00 89.12 120 ALA A CA 1
ATOM 879 C C . ALA A 1 120 ? -4.937 4.683 6.669 1.00 89.12 120 ALA A C 1
ATOM 881 O O . ALA A 1 120 ? -4.781 4.438 7.864 1.00 89.12 120 ALA A O 1
ATOM 882 N N . ALA A 1 121 ? -6.110 4.527 6.043 1.00 91.94 121 ALA A N 1
ATOM 883 C CA . ALA A 1 121 ? -7.323 4.070 6.713 1.00 91.94 121 ALA A CA 1
ATOM 884 C C . ALA A 1 121 ? -7.139 2.676 7.327 1.00 91.94 121 ALA A C 1
ATOM 886 O O . ALA A 1 121 ? -7.343 2.509 8.529 1.00 91.94 121 ALA A O 1
ATOM 887 N N . ALA A 1 122 ? -6.636 1.711 6.548 1.00 92.69 122 ALA A N 1
ATOM 888 C CA . ALA A 1 122 ? -6.378 0.359 7.030 1.00 92.69 122 ALA A CA 1
ATOM 889 C C . ALA A 1 122 ? -5.412 0.343 8.225 1.00 92.69 122 ALA A C 1
ATOM 891 O O . ALA A 1 122 ? -5.654 -0.381 9.194 1.00 92.69 122 ALA A O 1
ATOM 892 N N . ALA A 1 123 ? -4.337 1.134 8.176 1.00 90.38 123 ALA A N 1
ATOM 893 C CA . ALA A 1 123 ? -3.361 1.218 9.259 1.00 90.38 123 ALA A CA 1
ATOM 894 C C . ALA A 1 123 ? -3.951 1.879 10.516 1.00 90.38 123 ALA A C 1
ATOM 896 O O . ALA A 1 123 ? -3.804 1.354 11.623 1.00 90.38 123 ALA A O 1
ATOM 897 N N . ALA A 1 124 ? -4.650 3.004 10.355 1.00 90.88 124 ALA A N 1
ATOM 898 C CA . ALA A 1 124 ? -5.194 3.766 11.471 1.00 90.88 124 ALA A CA 1
ATOM 899 C C . ALA A 1 124 ? -6.363 3.041 12.152 1.00 90.88 124 ALA A C 1
ATOM 901 O O . ALA A 1 124 ? -6.311 2.733 13.349 1.00 90.88 124 ALA A O 1
ATOM 902 N N . VAL A 1 125 ? -7.392 2.699 11.370 1.00 94.12 125 VAL A N 1
ATOM 903 C CA . VAL A 1 125 ? -8.591 2.005 11.851 1.00 94.12 125 VAL A CA 1
ATOM 904 C C . VAL A 1 125 ? -8.226 0.610 12.334 1.00 94.12 125 VAL A C 1
ATOM 906 O O . VAL A 1 125 ? -8.621 0.238 13.434 1.00 94.12 125 VAL A O 1
ATOM 909 N N . GLY A 1 126 ? -7.411 -0.139 11.586 1.00 92.56 126 GLY A N 1
ATOM 910 C CA . GLY A 1 126 ? -6.956 -1.470 11.989 1.00 92.56 126 GLY A CA 1
ATOM 911 C C . GLY A 1 126 ? -6.151 -1.461 13.290 1.00 92.56 126 GLY A C 1
ATOM 912 O O . GLY A 1 126 ? -6.389 -2.301 14.160 1.00 92.56 126 GLY A O 1
ATOM 913 N N . GLY A 1 127 ? -5.257 -0.482 13.466 1.00 90.06 127 GLY A N 1
ATOM 914 C CA . GLY A 1 127 ? -4.461 -0.324 14.686 1.00 90.06 127 GLY A CA 1
ATOM 915 C C . GLY A 1 127 ? -5.309 -0.074 15.935 1.00 90.06 127 GLY A C 1
ATOM 916 O O . GLY A 1 127 ? -5.005 -0.604 17.004 1.00 90.06 127 GLY A O 1
ATOM 917 N N . THR A 1 128 ? -6.409 0.669 15.796 1.00 90.75 128 THR A N 1
ATOM 918 C CA . THR A 1 128 ? -7.313 0.976 16.916 1.00 90.75 128 THR A CA 1
ATOM 919 C C . THR A 1 128 ? -8.381 -0.105 17.123 1.00 90.75 128 THR A C 1
ATOM 921 O O . THR A 1 128 ? -8.694 -0.478 18.254 1.00 90.75 128 THR A O 1
ATOM 924 N N . MET A 1 129 ? -8.930 -0.651 16.038 1.00 92.44 129 MET A N 1
ATOM 925 C CA . MET A 1 129 ? -10.040 -1.601 16.060 1.00 92.44 129 MET A CA 1
ATOM 926 C C . MET A 1 129 ? -9.595 -3.035 16.361 1.00 92.44 129 MET A C 1
ATOM 928 O O . MET A 1 129 ? -10.317 -3.762 17.038 1.00 92.44 129 MET A O 1
ATOM 932 N N . GLY A 1 130 ? -8.401 -3.446 15.924 1.00 92.44 130 GLY A N 1
ATOM 933 C CA . GLY A 1 130 ? -7.883 -4.799 16.148 1.00 92.44 130 GLY A CA 1
ATOM 934 C C . GLY A 1 130 ? -7.865 -5.217 17.629 1.00 92.44 130 GLY A C 1
ATOM 935 O O . GLY A 1 130 ? -8.387 -6.284 17.962 1.00 92.44 130 GLY A O 1
ATOM 936 N N . PRO A 1 131 ? -7.339 -4.389 18.555 1.00 91.56 131 PRO A N 1
ATOM 937 C CA . PRO A 1 131 ? -7.411 -4.664 19.991 1.00 91.56 131 PRO A CA 1
ATOM 938 C C . PRO A 1 131 ? -8.843 -4.742 20.539 1.00 91.56 131 PRO A C 1
ATOM 940 O O . PRO A 1 131 ? -9.105 -5.558 21.422 1.00 91.56 131 PRO A O 1
ATOM 943 N N . LEU A 1 132 ? -9.769 -3.916 20.035 1.00 91.19 132 LEU A N 1
ATOM 944 C CA . LEU A 1 132 ? -11.179 -3.922 20.448 1.00 91.19 132 LEU A CA 1
ATOM 945 C C . LEU A 1 132 ? -11.885 -5.202 19.985 1.00 91.19 132 LEU A C 1
ATOM 947 O O . LEU A 1 132 ? -12.501 -5.893 20.791 1.00 91.19 132 LEU A O 1
ATOM 951 N N . GLN A 1 133 ? -11.715 -5.565 18.714 1.00 94.31 133 GLN A N 1
ATOM 952 C CA . GLN A 1 133 ? -12.248 -6.792 18.119 1.00 94.31 133 GLN A CA 1
ATOM 953 C C . GLN A 1 133 ? -11.712 -8.037 18.832 1.00 94.31 133 GLN A C 1
ATOM 955 O O . GLN A 1 133 ? -12.481 -8.933 19.172 1.00 94.31 133 GLN A O 1
ATOM 960 N N . ARG A 1 134 ? -10.415 -8.072 19.162 1.00 93.81 134 ARG A N 1
ATOM 961 C CA . ARG A 1 134 ? -9.834 -9.182 19.931 1.00 93.81 134 ARG A CA 1
ATOM 962 C C . 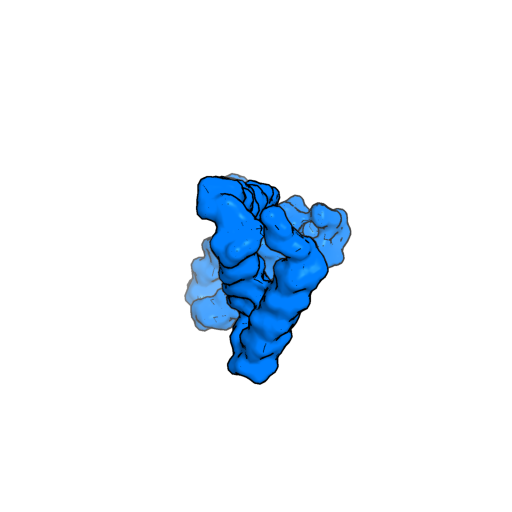ARG A 1 134 ? -10.453 -9.313 21.327 1.00 93.81 134 ARG A C 1
ATOM 964 O O . ARG A 1 134 ? -10.690 -10.431 21.771 1.00 93.81 134 ARG A O 1
ATOM 971 N N . LYS A 1 135 ? -10.727 -8.198 22.016 1.00 93.19 135 LYS A N 1
ATOM 972 C CA . LYS A 1 135 ? -11.379 -8.205 23.341 1.00 93.19 135 LYS A CA 1
ATOM 973 C C . LYS A 1 135 ? -12.809 -8.744 23.295 1.00 93.19 135 LYS A C 1
ATOM 975 O O . LYS A 1 135 ? -13.228 -9.386 24.248 1.00 93.19 135 LYS A O 1
ATOM 980 N N . GLU A 1 136 ? -13.531 -8.513 22.203 1.00 91.56 136 GLU A N 1
ATOM 981 C CA . GLU A 1 136 ? -14.876 -9.067 21.987 1.00 91.56 136 GLU A CA 1
ATOM 982 C C . GLU A 1 136 ? -14.866 -10.486 21.379 1.00 91.56 136 GLU A C 1
ATOM 984 O O . GLU A 1 136 ? -15.920 -11.026 21.059 1.00 91.56 136 GLU A O 1
ATOM 989 N N . GLY A 1 137 ? -13.693 -11.115 21.233 1.00 94.00 137 GLY A N 1
ATOM 990 C CA . GLY A 1 137 ? -13.575 -12.505 20.780 1.00 94.00 137 GLY A CA 1
ATOM 991 C C . GLY A 1 137 ? -13.614 -12.702 19.262 1.00 94.00 137 GLY A C 1
ATOM 992 O O . GLY A 1 137 ? -13.795 -13.827 18.804 1.00 94.00 137 GLY A O 1
ATOM 993 N N . TYR A 1 138 ? -13.426 -11.645 18.467 1.00 95.25 138 TYR A N 1
ATOM 994 C CA . TYR A 1 138 ? -13.319 -11.773 17.013 1.00 95.25 138 TYR A CA 1
ATOM 995 C C . TYR A 1 138 ? -12.002 -12.456 16.636 1.00 95.25 138 TYR A C 1
ATOM 997 O O . TYR A 1 138 ? -10.936 -12.144 17.180 1.00 95.25 138 TYR A O 1
ATOM 1005 N N . ALA A 1 139 ? -12.072 -13.354 15.656 1.00 96.31 139 ALA A N 1
ATOM 1006 C CA . ALA A 1 139 ? -10.898 -14.030 15.131 1.00 96.31 139 ALA A CA 1
ATOM 1007 C C . ALA A 1 139 ? -9.951 -13.014 14.437 1.00 96.31 139 ALA A C 1
ATOM 1009 O O . ALA A 1 139 ? -10.430 -12.124 13.723 1.00 96.31 139 ALA A O 1
ATOM 1010 N N . PRO A 1 140 ? -8.620 -13.079 14.657 1.00 94.31 140 PRO A N 1
ATOM 1011 C CA . PRO A 1 140 ? -7.679 -12.094 14.110 1.00 94.31 140 PRO A CA 1
ATOM 1012 C C . PRO A 1 140 ? -7.666 -12.007 12.578 1.00 94.31 140 PRO A C 1
ATOM 1014 O O . PRO A 1 140 ? -7.492 -10.924 12.023 1.00 94.31 140 PRO A O 1
ATOM 1017 N N . ASP A 1 141 ? -7.858 -13.138 11.907 1.00 97.00 141 ASP A N 1
ATOM 1018 C CA . ASP A 1 141 ? -7.995 -13.263 10.457 1.00 97.00 141 ASP A CA 1
ATOM 1019 C C . ASP A 1 141 ? -9.270 -12.579 9.950 1.00 97.00 141 ASP A C 1
ATOM 1021 O O . ASP A 1 141 ? -9.209 -11.797 9.002 1.00 97.00 141 ASP A O 1
ATOM 1025 N N . TYR A 1 142 ? -10.401 -12.780 10.630 1.00 95.81 142 TYR A N 1
ATOM 1026 C CA . TYR A 1 142 ? -11.654 -12.095 10.313 1.00 95.81 142 TYR A CA 1
ATOM 1027 C C . TYR A 1 142 ? -11.540 -10.576 10.506 1.00 95.81 142 TYR A C 1
ATOM 1029 O O . TYR A 1 142 ? -11.923 -9.802 9.629 1.00 95.81 142 TYR A O 1
ATOM 1037 N N . ALA A 1 143 ? -10.963 -10.136 11.627 1.00 95.38 143 ALA A N 1
ATOM 1038 C CA . ALA A 1 143 ? -10.708 -8.724 11.910 1.00 95.38 143 ALA A CA 1
ATOM 1039 C C . ALA A 1 143 ? -9.851 -8.061 10.814 1.00 95.38 143 ALA A C 1
ATOM 1041 O O . ALA A 1 143 ? -10.192 -6.986 10.311 1.00 95.38 143 ALA A O 1
ATOM 1042 N N . ALA A 1 144 ? -8.765 -8.726 10.406 1.00 95.69 144 ALA A N 1
ATOM 1043 C CA . ALA A 1 144 ? -7.897 -8.255 9.334 1.00 95.69 144 ALA A CA 1
ATOM 1044 C C . ALA A 1 144 ? -8.619 -8.225 7.979 1.00 95.69 144 ALA A C 1
ATOM 1046 O O . ALA A 1 144 ? -8.519 -7.230 7.261 1.00 95.69 144 ALA A O 1
ATOM 1047 N N . ALA A 1 145 ? -9.380 -9.272 7.650 1.00 96.56 145 ALA A N 1
ATOM 1048 C CA . ALA A 1 145 ? -10.122 -9.366 6.398 1.00 96.56 145 ALA A CA 1
ATOM 1049 C C . ALA A 1 145 ? -11.155 -8.239 6.259 1.00 96.56 145 ALA A C 1
ATOM 1051 O O . ALA A 1 145 ? -11.179 -7.559 5.236 1.00 96.56 145 ALA A O 1
ATOM 1052 N N . VAL A 1 146 ? -11.953 -7.983 7.303 1.00 96.00 146 VAL A N 1
ATOM 1053 C CA . VAL A 1 146 ? -12.932 -6.881 7.312 1.00 96.00 146 VAL A CA 1
ATOM 1054 C C . VAL A 1 146 ? -12.239 -5.530 7.136 1.00 96.00 146 VAL A C 1
ATOM 1056 O O . VAL A 1 146 ? -12.698 -4.698 6.352 1.00 96.00 146 VAL A O 1
ATOM 1059 N N . ASN A 1 147 ? -11.120 -5.312 7.828 1.00 96.06 147 ASN A N 1
ATOM 1060 C CA . ASN A 1 147 ? -10.380 -4.058 7.743 1.00 96.06 147 ASN A CA 1
ATOM 1061 C C . ASN A 1 147 ? -9.809 -3.818 6.337 1.00 96.06 147 ASN A C 1
ATOM 1063 O O . ASN A 1 147 ? -10.011 -2.755 5.759 1.00 96.06 147 ASN A O 1
ATOM 1067 N N . ILE A 1 148 ? -9.139 -4.819 5.761 1.00 95.00 148 ILE A N 1
ATOM 1068 C CA . ILE A 1 148 ? -8.526 -4.714 4.430 1.00 95.00 148 ILE A CA 1
ATOM 1069 C C . ILE A 1 148 ? -9.600 -4.565 3.347 1.00 95.00 148 ILE A C 1
ATOM 1071 O O . ILE A 1 148 ? -9.440 -3.751 2.441 1.00 95.00 148 ILE A O 1
ATOM 1075 N N . ALA A 1 149 ? -10.707 -5.307 3.449 1.00 96.12 149 ALA A N 1
ATOM 1076 C CA . ALA A 1 149 ? -11.795 -5.239 2.476 1.00 96.12 149 ALA A CA 1
ATOM 1077 C C . ALA A 1 149 ? -12.542 -3.897 2.509 1.00 96.12 149 ALA A C 1
ATOM 1079 O O . ALA A 1 149 ? -13.023 -3.436 1.476 1.00 96.12 149 ALA A O 1
ATOM 1080 N N . SER A 1 150 ? -12.650 -3.264 3.680 1.00 95.00 150 SER A N 1
ATOM 1081 C CA . SER A 1 150 ? -13.402 -2.014 3.838 1.00 95.00 150 SER A CA 1
ATOM 1082 C C . SER A 1 150 ? -12.568 -0.749 3.657 1.00 95.00 150 SER A C 1
ATOM 1084 O O . SER A 1 150 ? -13.123 0.275 3.270 1.00 95.00 150 SER A O 1
ATOM 1086 N N . ALA A 1 151 ? -11.252 -0.787 3.857 1.00 93.75 151 ALA A N 1
ATOM 1087 C CA . ALA A 1 151 ? -10.391 0.389 3.717 1.00 93.75 151 ALA A CA 1
ATOM 1088 C C . ALA A 1 151 ? -10.488 1.134 2.360 1.00 93.75 151 ALA A C 1
ATOM 1090 O O . ALA A 1 151 ? -10.435 2.366 2.360 1.00 93.75 151 ALA A O 1
ATOM 1091 N N . PRO A 1 152 ? -10.685 0.464 1.204 1.00 92.44 152 PRO A N 1
ATOM 1092 C CA . PRO A 1 152 ? -10.870 1.152 -0.077 1.00 92.44 152 PRO A CA 1
ATOM 1093 C C . PRO A 1 152 ? -12.156 1.970 -0.184 1.00 92.44 152 PRO A C 1
ATOM 1095 O O . PRO A 1 152 ? -12.222 2.906 -0.977 1.00 92.44 152 PRO A O 1
ATOM 1098 N N . THR A 1 153 ? -13.173 1.647 0.616 1.00 92.00 153 THR A N 1
ATOM 1099 C CA . THR A 1 153 ? -14.508 2.247 0.478 1.00 92.00 153 THR A CA 1
ATOM 1100 C C . THR A 1 153 ? -14.522 3.747 0.749 1.00 92.00 153 THR A C 1
ATOM 1102 O O . THR A 1 153 ? -15.298 4.459 0.119 1.00 92.00 153 THR A O 1
ATOM 1105 N N . GLY A 1 154 ? -13.645 4.251 1.621 1.00 88.00 154 GLY A N 1
ATOM 1106 C CA . GLY A 1 154 ? -13.597 5.679 1.931 1.00 88.00 154 GLY A CA 1
ATOM 1107 C C . GLY A 1 154 ? -13.103 6.549 0.774 1.00 88.00 154 GLY A C 1
ATOM 1108 O O . GLY A 1 154 ? -13.549 7.682 0.661 1.00 88.00 154 GLY A O 1
ATOM 1109 N N . ILE A 1 155 ? -12.275 6.018 -0.138 1.00 86.12 155 ILE A N 1
ATOM 1110 C CA . ILE A 1 155 ? -11.846 6.762 -1.342 1.00 86.12 155 ILE A CA 1
ATOM 1111 C C . ILE A 1 155 ? -13.027 7.011 -2.293 1.00 86.12 155 ILE A C 1
ATOM 1113 O O . ILE A 1 155 ? -13.027 7.980 -3.045 1.00 86.12 155 ILE A O 1
ATOM 1117 N N . LEU A 1 156 ? -14.054 6.159 -2.256 1.00 87.31 156 LEU A N 1
ATOM 1118 C CA . LEU A 1 156 ? -15.234 6.298 -3.112 1.00 87.31 156 LEU A CA 1
ATOM 1119 C C . LEU A 1 156 ? -16.198 7.393 -2.631 1.00 87.31 156 LEU A C 1
ATOM 1121 O O . LEU A 1 156 ? -17.120 7.745 -3.366 1.00 87.31 156 LEU A O 1
ATOM 1125 N N . ILE A 1 157 ? -16.031 7.906 -1.408 1.00 86.00 157 ILE A N 1
ATOM 1126 C CA . ILE A 1 157 ? -16.934 8.887 -0.802 1.00 86.00 157 ILE A CA 1
ATOM 1127 C C . ILE A 1 157 ? -16.394 10.299 -1.076 1.00 86.00 157 ILE A C 1
ATOM 1129 O O . ILE A 1 157 ? -15.297 10.619 -0.624 1.00 86.00 157 ILE A O 1
ATOM 1133 N N . PRO A 1 158 ? -17.148 11.166 -1.779 1.00 73.06 158 PRO A N 1
ATOM 1134 C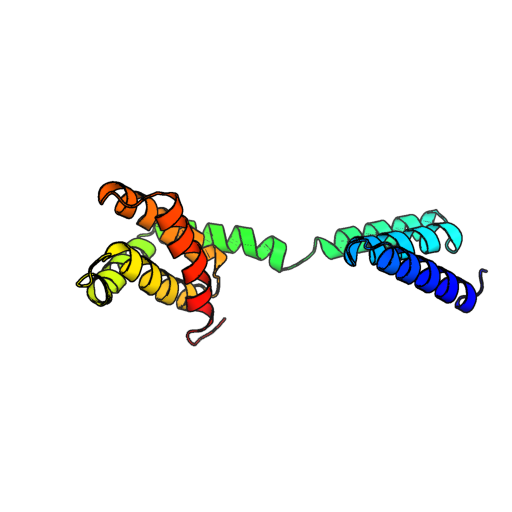 CA . PRO A 1 158 ? -16.710 12.527 -2.065 1.00 73.06 158 PRO A CA 1
ATOM 1135 C C . PRO A 1 158 ? -16.474 13.370 -0.796 1.00 73.06 158 PRO A C 1
ATOM 1137 O O . PRO A 1 158 ? -17.278 13.281 0.137 1.00 73.06 158 PRO A O 1
ATOM 1140 N N . PRO A 1 159 ? -15.461 14.259 -0.777 1.00 64.62 159 PRO A N 1
ATOM 1141 C CA . PRO A 1 159 ? -14.477 14.507 -1.833 1.00 64.62 159 PRO A CA 1
ATOM 1142 C C . PRO A 1 159 ? -13.439 13.377 -1.910 1.00 64.62 159 PRO A C 1
ATOM 1144 O O . PRO A 1 159 ? -12.712 13.121 -0.958 1.00 64.62 159 PRO A O 1
ATOM 1147 N N . SER A 1 160 ? -13.361 12.710 -3.060 1.00 55.72 160 SER A N 1
ATOM 1148 C CA . SER A 1 160 ? -12.321 11.722 -3.337 1.00 55.72 160 SER A CA 1
ATOM 1149 C C . SER A 1 160 ? -11.049 12.490 -3.696 1.00 55.72 160 SER A C 1
ATOM 1151 O O . SER A 1 160 ? -11.068 13.240 -4.676 1.00 55.72 160 SER A O 1
ATOM 1153 N N . GLY A 1 161 ? -10.016 12.377 -2.858 1.00 53.56 161 GLY A N 1
ATOM 1154 C CA . GLY A 1 161 ? -8.717 13.035 -3.054 1.00 53.56 161 GLY A CA 1
ATOM 1155 C C . GLY A 1 161 ? -8.021 12.679 -4.361 1.00 53.56 161 GLY A C 1
ATOM 1156 O O . GLY A 1 161 ? -8.366 11.637 -4.964 1.00 53.56 161 GLY A O 1
#

Secondary structure (DSSP, 8-state):
---HHHHHHHHHHHHHHHHHTT--HHHHHHHHHHHHHHHHS-HHHHHHHHHHHHHHHH--HHHHHHHHHHHHHHHHHHTTHHHHHHHHHHHHHTTSTTHHHHHHHHHHHHHHHHHS-HHHHHHHHHHHHHHHHHHTT--HHHHHHHHHHHGGGGGGSSS--